Protein AF-A0A966MU93-F1 (afdb_monomer_lite)

Secondary structure (DSSP, 8-state):
--THHHHS--PPPPPP-TT-EEEEEEEEHHHHHHHHHHHHHTT--EEEEEEGGGGTTTS-SS-EEEEEEEGGGHHHHHHHHHHHHSSPPP-TT-

Sequence (94 aa):
MGLWNWVFGKHPPRPVDPERSVEAAWLPMWQAQLVLHELWEREIPCVMSEDFTSHLRFGAREPMARIFVMEPRLAEAESVITEVTGHPPKHLGM

pLDDT: mean 84.99, std 14.48, range [46.25, 97.06]

Foldseek 3Di:
DDPCCVVVVDDDPDPQDQPDKDWLAKAAPVLVVVLVVQCVVVVFDKDKDWDPCVVVVVNDPHTIIIIIGRRVCNVVSQVSSCVSVVDGGDDPVD

Structure (mmCIF, N/CA/C/O backbone):
data_AF-A0A966MU93-F1
#
_entry.id   AF-A0A966MU93-F1
#
loop_
_atom_site.group_PDB
_atom_site.id
_atom_site.type_symbol
_atom_site.label_atom_id
_atom_site.label_alt_id
_atom_site.label_comp_id
_atom_site.label_asym_id
_atom_site.label_entity_id
_atom_site.label_seq_id
_atom_site.pdbx_PDB_ins_code
_atom_site.Cartn_x
_atom_site.Cartn_y
_atom_site.Cartn_z
_atom_site.occupancy
_atom_site.B_iso_or_equiv
_atom_site.auth_seq_id
_atom_site.auth_comp_id
_atom_site.auth_asym_id
_atom_site.auth_atom_id
_atom_site.pdbx_PDB_model_num
ATOM 1 N N . MET A 1 1 ? 8.257 -34.903 22.542 1.00 52.47 1 MET A N 1
ATOM 2 C CA . MET A 1 1 ? 8.139 -33.524 22.013 1.00 52.47 1 MET A CA 1
ATOM 3 C C . MET A 1 1 ? 9.517 -33.097 21.521 1.00 52.47 1 MET A C 1
ATOM 5 O O . MET A 1 1 ? 10.235 -32.413 22.231 1.00 52.47 1 MET A O 1
ATOM 9 N N . GLY A 1 2 ? 9.949 -33.683 20.401 1.00 55.03 2 GLY A N 1
ATOM 10 C CA . GLY A 1 2 ? 11.362 -33.778 20.013 1.00 55.03 2 GLY A CA 1
ATOM 11 C C . GLY A 1 2 ? 11.829 -32.726 19.007 1.00 55.03 2 GLY A C 1
ATOM 12 O O . GLY A 1 2 ? 11.029 -31.947 18.493 1.00 55.03 2 GLY A O 1
ATOM 13 N N . LEU A 1 3 ? 13.133 -32.786 18.715 1.00 59.53 3 LEU A N 1
ATOM 14 C CA . LEU A 1 3 ? 13.938 -31.943 17.814 1.00 59.53 3 LEU A CA 1
ATOM 15 C C . LEU A 1 3 ? 13.222 -31.429 16.547 1.00 59.53 3 LEU A C 1
ATOM 17 O O . LEU A 1 3 ? 13.462 -30.308 16.116 1.00 59.53 3 LEU A O 1
ATOM 21 N N . TRP A 1 4 ? 12.321 -32.221 15.965 1.00 57.75 4 TRP A N 1
ATOM 22 C CA . TRP A 1 4 ? 11.557 -31.874 14.764 1.00 57.75 4 TRP A CA 1
ATOM 23 C C . TRP A 1 4 ? 10.660 -30.636 14.928 1.00 57.75 4 TRP A C 1
ATOM 25 O O . TRP A 1 4 ? 10.584 -29.834 14.005 1.00 57.75 4 TRP A O 1
ATOM 35 N N . ASN A 1 5 ? 10.062 -30.412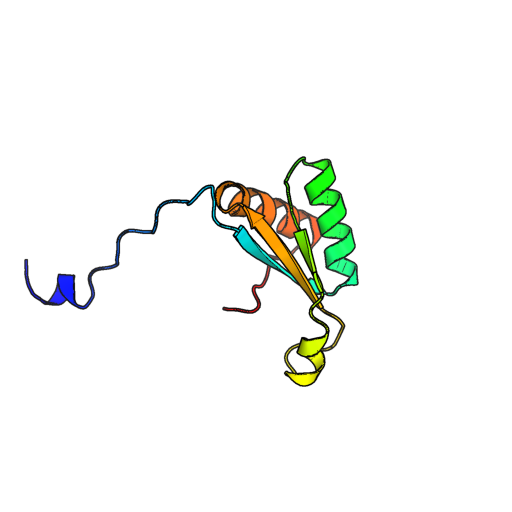 16.105 1.00 60.34 5 ASN A N 1
ATOM 36 C CA . ASN A 1 5 ? 9.306 -29.182 16.396 1.00 60.34 5 ASN A CA 1
ATOM 37 C C . ASN A 1 5 ? 10.207 -27.974 16.693 1.00 60.34 5 ASN A C 1
ATOM 39 O O . ASN A 1 5 ? 9.704 -26.867 16.784 1.00 60.34 5 ASN A O 1
ATOM 43 N N . TRP A 1 6 ? 11.513 -28.158 16.881 1.00 60.62 6 TRP A N 1
ATOM 44 C CA . TRP A 1 6 ? 12.457 -27.049 17.043 1.00 60.62 6 TRP A CA 1
ATOM 45 C C . TRP A 1 6 ? 13.060 -26.639 15.693 1.00 60.62 6 TRP A C 1
ATOM 47 O O . TRP A 1 6 ? 13.177 -25.453 15.417 1.00 60.62 6 TRP A O 1
ATOM 57 N N . VAL A 1 7 ? 13.361 -27.615 14.824 1.00 66.38 7 VAL A N 1
ATOM 58 C CA . VAL A 1 7 ? 13.877 -27.368 13.462 1.00 66.38 7 VAL A CA 1
ATOM 59 C C . VAL A 1 7 ? 12.776 -26.911 12.498 1.00 66.38 7 VAL A C 1
ATOM 61 O O . VAL A 1 7 ? 13.010 -26.039 11.669 1.00 66.38 7 VAL A O 1
ATOM 64 N N . PHE A 1 8 ? 11.573 -27.483 12.600 1.00 70.00 8 PHE A N 1
ATOM 65 C CA . PHE A 1 8 ? 10.442 -27.195 11.705 1.00 70.00 8 PHE A CA 1
ATOM 66 C C . PHE A 1 8 ? 9.227 -26.622 12.437 1.00 70.00 8 PHE A C 1
ATOM 68 O O . PHE A 1 8 ? 8.148 -26.498 11.852 1.00 70.00 8 PHE A O 1
ATOM 75 N N . GLY A 1 9 ? 9.373 -26.291 13.723 1.00 60.03 9 GLY A N 1
ATOM 76 C CA . GLY A 1 9 ? 8.326 -25.609 14.469 1.00 60.03 9 GLY A CA 1
ATOM 77 C C . GLY A 1 9 ? 8.058 -24.274 13.824 1.00 60.03 9 GLY A C 1
ATOM 78 O O . GLY A 1 9 ? 8.894 -23.378 13.884 1.00 60.03 9 GLY A O 1
ATOM 79 N N . LYS A 1 10 ? 6.889 -24.153 13.197 1.00 64.06 10 LYS A N 1
ATOM 80 C CA . LYS A 1 10 ? 6.387 -22.883 12.689 1.00 64.06 10 LYS A CA 1
ATOM 81 C C . LYS A 1 10 ? 6.494 -21.870 13.825 1.00 64.06 10 LYS A C 1
ATOM 83 O O . LYS A 1 10 ? 5.833 -22.036 14.851 1.00 64.06 10 LYS A O 1
ATOM 88 N N . HIS A 1 11 ? 7.360 -20.872 13.661 1.00 66.88 11 HIS A N 1
ATOM 89 C CA . HIS A 1 11 ? 7.421 -19.760 14.596 1.00 66.88 11 HIS A CA 1
ATOM 90 C C . HIS A 1 11 ? 6.000 -19.202 14.761 1.00 66.88 11 HIS A C 1
ATOM 92 O O . HIS A 1 11 ? 5.275 -19.114 13.761 1.00 66.88 11 HIS A O 1
ATOM 98 N N . PRO A 1 12 ? 5.568 -18.878 15.994 1.00 69.38 12 PRO A N 1
ATOM 99 C CA . PRO A 1 12 ? 4.282 -18.225 16.178 1.00 69.38 12 PRO A CA 1
ATOM 100 C C . PRO A 1 12 ? 4.244 -16.971 15.291 1.00 69.38 12 PRO A C 1
ATOM 102 O O . PRO A 1 12 ? 5.276 -16.299 15.166 1.00 69.38 12 PRO A O 1
ATOM 105 N N . PRO A 1 13 ? 3.105 -16.679 14.633 1.00 74.94 13 PRO A N 1
ATOM 106 C CA . PRO A 1 13 ? 3.001 -15.506 13.780 1.00 74.94 13 PRO A CA 1
ATOM 107 C C . PRO A 1 13 ? 3.390 -14.278 14.598 1.00 74.94 13 PRO A C 1
ATOM 109 O O . PRO A 1 13 ? 2.963 -14.125 15.747 1.00 74.94 13 PRO A O 1
ATOM 112 N N . ARG A 1 14 ? 4.255 -13.438 14.024 1.00 82.25 14 ARG A N 1
ATOM 113 C CA . ARG A 1 14 ? 4.694 -12.215 14.691 1.00 82.25 14 ARG A CA 1
ATOM 114 C C . ARG A 1 14 ? 3.449 -11.373 15.000 1.00 82.25 14 ARG A C 1
ATOM 116 O O . ARG A 1 14 ? 2.619 -11.211 14.104 1.00 82.25 14 ARG A O 1
ATOM 123 N N . PRO A 1 15 ? 3.298 -10.859 16.231 1.00 87.38 15 PRO A N 1
ATOM 124 C CA . PRO A 1 15 ? 2.213 -9.939 16.530 1.00 87.38 15 PRO A CA 1
ATOM 125 C C . PRO A 1 15 ? 2.337 -8.680 15.666 1.00 87.38 15 PRO A C 1
ATOM 127 O O . PRO A 1 15 ? 3.445 -8.275 15.304 1.00 87.38 15 PRO A O 1
ATOM 130 N N . VAL A 1 16 ? 1.195 -8.071 15.357 1.00 88.75 16 VAL A N 1
ATOM 131 C CA . VAL A 1 16 ? 1.137 -6.794 14.640 1.00 88.75 16 VAL A CA 1
ATOM 132 C C . VAL A 1 16 ? 1.852 -5.730 15.472 1.00 88.75 16 VAL A C 1
ATOM 134 O O . VAL A 1 16 ? 1.521 -5.539 16.644 1.00 88.75 16 VAL A O 1
ATOM 137 N N . ASP A 1 17 ? 2.828 -5.054 14.870 1.00 91.56 17 ASP A N 1
ATOM 138 C CA . ASP A 1 17 ? 3.617 -4.009 15.519 1.00 91.56 17 ASP A CA 1
ATOM 139 C C . ASP A 1 17 ? 3.102 -2.617 15.105 1.00 91.56 17 ASP A C 1
ATOM 141 O O . ASP A 1 17 ? 3.207 -2.257 13.930 1.00 91.56 17 ASP A O 1
ATOM 145 N N . PRO A 1 18 ? 2.532 -1.821 16.029 1.00 91.25 18 PRO A N 1
ATOM 146 C CA . PRO A 1 18 ? 1.950 -0.524 15.698 1.00 91.25 18 PRO A CA 1
ATOM 147 C C . PRO A 1 18 ? 2.975 0.522 15.256 1.00 91.25 18 PRO A C 1
ATOM 149 O O . PRO A 1 18 ? 2.583 1.472 14.588 1.00 91.25 18 PRO A O 1
ATOM 152 N N . GLU A 1 19 ? 4.259 0.348 15.578 1.00 92.50 19 GLU A N 1
ATOM 153 C CA . GLU A 1 19 ? 5.328 1.295 15.229 1.00 92.50 19 GLU A CA 1
ATOM 154 C C . GLU A 1 19 ? 6.023 0.935 13.910 1.00 92.50 19 GLU A C 1
ATOM 156 O O . GLU A 1 19 ? 6.867 1.678 13.402 1.00 92.50 19 GLU A O 1
ATOM 161 N N . ARG A 1 20 ? 5.680 -0.218 13.327 1.00 92.25 20 ARG A N 1
ATOM 162 C CA . ARG A 1 20 ? 6.307 -0.696 12.103 1.00 92.25 20 ARG A CA 1
ATOM 163 C C . ARG A 1 20 ? 5.560 -0.197 10.874 1.00 92.25 20 ARG A C 1
ATOM 165 O O . ARG A 1 20 ? 4.371 -0.460 10.698 1.00 92.25 20 ARG A O 1
ATOM 172 N N . SER A 1 21 ? 6.298 0.429 9.962 1.00 93.56 21 SER A N 1
ATOM 173 C CA . SER A 1 21 ? 5.843 0.645 8.592 1.00 93.56 21 SER A CA 1
ATOM 174 C C . SER A 1 21 ? 6.117 -0.589 7.727 1.00 93.56 21 SER A C 1
ATOM 176 O O . SER A 1 21 ? 7.167 -1.236 7.815 1.00 93.56 21 SER A O 1
ATOM 178 N N . VAL A 1 22 ? 5.141 -0.944 6.897 1.00 94.81 22 VAL A N 1
ATOM 179 C CA . VAL A 1 22 ? 5.172 -2.107 6.006 1.00 94.81 22 VAL A CA 1
ATOM 180 C C . VAL A 1 22 ? 4.724 -1.710 4.607 1.00 94.81 22 VAL A C 1
ATOM 182 O O . VAL A 1 22 ? 3.970 -0.755 4.427 1.00 94.81 22 VAL A O 1
ATOM 185 N N . GLU A 1 23 ? 5.229 -2.426 3.607 1.00 96.06 23 GLU A N 1
ATOM 186 C CA . GLU A 1 23 ? 4.855 -2.218 2.210 1.00 96.06 23 GLU A CA 1
ATOM 187 C C . GLU A 1 23 ? 3.456 -2.790 1.963 1.00 96.06 23 GLU A C 1
ATOM 189 O O . GLU A 1 23 ? 3.252 -3.990 2.127 1.00 96.06 23 GLU A O 1
ATOM 194 N N . ALA A 1 24 ? 2.515 -1.940 1.556 1.00 95.69 24 ALA A N 1
ATOM 195 C CA . ALA A 1 24 ? 1.156 -2.330 1.193 1.00 95.69 24 ALA A CA 1
ATOM 196 C C . ALA A 1 24 ? 1.036 -2.714 -0.285 1.00 95.69 24 ALA A C 1
ATOM 198 O O . ALA A 1 24 ? 0.267 -3.606 -0.621 1.00 95.69 24 ALA A O 1
ATOM 199 N N . ALA A 1 25 ? 1.773 -2.038 -1.172 1.00 95.19 25 ALA A N 1
ATOM 200 C CA . ALA A 1 25 ? 1.767 -2.362 -2.594 1.00 95.19 25 ALA A CA 1
ATOM 201 C C . ALA A 1 25 ? 2.976 -1.805 -3.347 1.00 95.19 25 ALA A C 1
ATOM 203 O O . ALA A 1 25 ? 3.532 -0.764 -2.994 1.00 95.19 25 ALA A O 1
ATOM 204 N N . TRP A 1 26 ? 3.291 -2.463 -4.457 1.00 93.50 26 TRP A N 1
ATOM 205 C CA . TRP A 1 26 ? 4.203 -2.034 -5.503 1.00 93.50 26 TRP A CA 1
ATOM 206 C C . TRP A 1 26 ? 3.438 -1.935 -6.825 1.00 93.50 26 TRP A C 1
ATOM 208 O O . TRP A 1 26 ? 2.981 -2.940 -7.375 1.00 93.50 26 TRP A O 1
ATOM 218 N N . LEU A 1 27 ? 3.258 -0.706 -7.308 1.00 92.06 27 LEU A N 1
ATOM 219 C CA . LEU A 1 27 ? 2.351 -0.374 -8.406 1.00 92.06 27 LEU A CA 1
ATOM 220 C C . LEU A 1 27 ? 3.041 0.533 -9.433 1.00 92.06 27 LEU A C 1
ATOM 222 O O . LEU A 1 27 ? 3.987 1.247 -9.084 1.00 92.06 27 LEU A O 1
ATOM 226 N N . PRO A 1 28 ? 2.556 0.562 -10.685 1.00 91.62 28 PRO A N 1
ATOM 227 C CA . PRO A 1 28 ? 2.890 1.625 -11.621 1.00 91.62 28 PRO A CA 1
ATOM 228 C C . PRO A 1 28 ? 2.637 2.999 -11.002 1.00 91.62 28 PRO A C 1
ATOM 230 O O . PRO A 1 28 ? 1.629 3.204 -10.325 1.00 91.62 28 PRO A O 1
ATOM 233 N N . MET A 1 29 ? 3.525 3.957 -11.263 1.00 91.69 29 MET A N 1
ATOM 234 C CA . MET A 1 29 ? 3.476 5.294 -10.662 1.00 91.69 29 MET A CA 1
ATOM 235 C C . MET A 1 29 ? 2.110 5.966 -10.843 1.00 91.69 29 MET A C 1
ATOM 237 O O . MET A 1 29 ? 1.567 6.535 -9.902 1.00 91.69 29 MET A O 1
ATOM 241 N N . TRP A 1 30 ? 1.526 5.866 -12.040 1.00 90.81 30 TRP A N 1
ATOM 242 C CA . TRP A 1 30 ? 0.219 6.459 -12.335 1.00 90.81 30 TRP A CA 1
ATOM 243 C C . TRP A 1 30 ? -0.900 5.855 -11.473 1.00 90.81 30 TRP A C 1
ATOM 245 O O . TRP A 1 30 ? -1.793 6.568 -11.025 1.00 90.81 30 TRP A O 1
ATOM 255 N N . GLN A 1 31 ? -0.833 4.550 -11.208 1.00 93.50 31 GLN A N 1
ATOM 256 C CA . GLN A 1 31 ? -1.823 3.828 -10.417 1.00 93.50 31 GLN A CA 1
ATOM 257 C C . GLN A 1 31 ? -1.636 4.101 -8.925 1.00 93.50 31 GLN A C 1
ATOM 259 O O . GLN A 1 31 ? -2.616 4.238 -8.196 1.00 93.50 31 GLN A O 1
ATOM 264 N N . ALA A 1 32 ? -0.385 4.242 -8.481 1.00 94.25 32 ALA A N 1
ATOM 265 C CA . ALA A 1 32 ? -0.066 4.602 -7.108 1.00 94.25 32 ALA A CA 1
ATOM 266 C C . ALA A 1 32 ? -0.680 5.952 -6.708 1.00 94.25 32 ALA A C 1
ATOM 268 O O . ALA A 1 32 ? -1.175 6.065 -5.595 1.00 94.25 32 ALA A O 1
ATOM 269 N N . GLN A 1 33 ? -0.732 6.937 -7.614 1.00 94.12 33 GLN A N 1
ATOM 270 C CA . GLN A 1 33 ? -1.380 8.231 -7.345 1.00 94.12 33 GLN A CA 1
ATOM 271 C C . GLN A 1 33 ? -2.895 8.102 -7.116 1.00 94.12 33 GLN A C 1
ATOM 273 O O . GLN A 1 33 ? -3.435 8.746 -6.219 1.00 94.12 33 GLN A O 1
ATOM 278 N N . LEU A 1 34 ? -3.578 7.248 -7.888 1.00 94.44 34 LEU A N 1
ATOM 279 C CA . LEU A 1 34 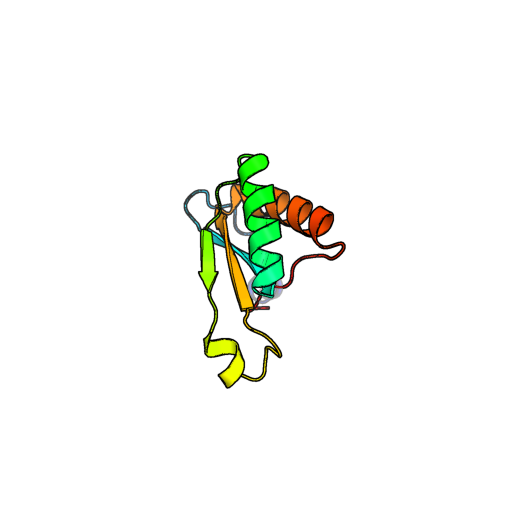? -5.015 6.987 -7.716 1.00 94.44 34 LEU A CA 1
ATOM 280 C C . LEU A 1 34 ? -5.295 6.299 -6.378 1.00 94.44 34 LEU A C 1
ATOM 282 O O . LEU A 1 34 ? -6.182 6.704 -5.634 1.00 94.44 34 LEU A O 1
ATOM 286 N N . VAL A 1 35 ? -4.497 5.282 -6.056 1.00 96.06 35 VAL A N 1
ATOM 287 C CA . VAL A 1 35 ? -4.599 4.556 -4.788 1.00 96.06 35 VAL A CA 1
ATOM 288 C C . VAL A 1 35 ? -4.300 5.466 -3.597 1.00 96.06 35 VAL A C 1
ATOM 290 O O . VAL A 1 35 ? -4.996 5.392 -2.591 1.00 96.06 35 VAL A O 1
ATOM 293 N N . LEU A 1 36 ? -3.279 6.321 -3.696 1.00 96.19 36 LEU A N 1
ATOM 294 C CA . LEU A 1 36 ? -2.890 7.238 -2.626 1.00 96.19 36 LEU A CA 1
ATOM 295 C C . LEU A 1 36 ? -4.045 8.172 -2.250 1.00 96.19 36 LEU A C 1
ATOM 297 O O . LEU A 1 36 ? -4.322 8.356 -1.068 1.00 96.19 36 LEU A O 1
ATOM 301 N N . HIS A 1 37 ? -4.740 8.708 -3.256 1.00 95.25 37 HIS A N 1
ATOM 302 C CA . HIS A 1 37 ? -5.918 9.539 -3.040 1.00 95.25 37 HIS A CA 1
ATOM 303 C C . HIS A 1 37 ? -7.022 8.777 -2.295 1.00 95.25 37 HIS A C 1
ATOM 305 O O . HIS A 1 37 ? -7.499 9.254 -1.270 1.00 95.25 37 HIS A O 1
ATOM 311 N N . GLU A 1 38 ? -7.365 7.569 -2.746 1.00 96.69 38 GLU A N 1
ATOM 312 C CA . GLU A 1 38 ? -8.418 6.755 -2.122 1.00 96.69 38 GLU A CA 1
ATOM 313 C C . GLU A 1 38 ? -8.088 6.322 -0.689 1.00 96.69 38 GLU A C 1
ATOM 315 O O . GLU A 1 38 ? -8.961 6.296 0.177 1.00 96.69 38 GLU A O 1
ATOM 320 N N . LEU A 1 39 ? -6.822 6.013 -0.400 1.00 96.62 39 LEU A N 1
ATOM 321 C CA . LEU A 1 39 ? -6.392 5.713 0.966 1.00 96.62 39 LEU A CA 1
ATOM 322 C C . LEU A 1 39 ? -6.547 6.935 1.882 1.00 96.62 39 LEU A C 1
ATOM 324 O O . LEU A 1 39 ? -6.980 6.784 3.023 1.00 96.62 39 LEU A O 1
ATOM 328 N N . TRP A 1 40 ? -6.239 8.139 1.395 1.00 95.81 40 TRP A N 1
ATOM 329 C CA . TRP A 1 40 ? -6.420 9.368 2.169 1.00 95.81 40 TRP A CA 1
ATOM 330 C C . TRP A 1 40 ? -7.890 9.725 2.396 1.00 95.81 40 TRP A C 1
ATOM 332 O O . TRP A 1 40 ? -8.238 10.082 3.519 1.00 95.81 40 TRP A O 1
ATOM 342 N N . GLU A 1 41 ? -8.753 9.573 1.387 1.00 97.06 41 GLU A N 1
ATOM 343 C CA . GLU A 1 41 ? -10.206 9.785 1.527 1.00 97.06 41 GLU A CA 1
ATOM 344 C C . GLU A 1 41 ? -10.837 8.834 2.557 1.00 97.06 41 GLU A C 1
ATOM 346 O O . GLU A 1 41 ? -11.822 9.171 3.211 1.00 97.06 41 GLU A O 1
ATOM 351 N N . ARG A 1 42 ? -10.239 7.654 2.751 1.00 96.50 42 ARG A N 1
ATOM 352 C CA . ARG A 1 42 ? -10.655 6.661 3.755 1.00 96.50 42 ARG A CA 1
ATOM 353 C C . ARG A 1 42 ? -9.906 6.781 5.085 1.00 96.50 42 ARG A C 1
ATOM 355 O O . ARG A 1 42 ? -9.984 5.876 5.909 1.00 96.50 42 ARG A O 1
ATOM 362 N N . GLU A 1 43 ? -9.178 7.877 5.298 1.00 96.62 43 GLU A N 1
ATOM 363 C CA . GLU A 1 43 ? -8.414 8.159 6.520 1.00 96.62 43 GLU A CA 1
ATOM 364 C C . GLU A 1 43 ? -7.351 7.095 6.860 1.00 96.62 43 GLU A C 1
ATOM 366 O O . GLU A 1 43 ? -7.019 6.880 8.029 1.00 96.62 43 GLU A O 1
ATOM 371 N N . ILE A 1 44 ? -6.775 6.436 5.848 1.00 96.69 44 ILE A N 1
ATOM 372 C CA . ILE A 1 44 ? -5.687 5.465 6.004 1.00 96.69 44 ILE A CA 1
ATOM 373 C C . ILE A 1 44 ? -4.349 6.188 5.785 1.00 96.69 44 ILE A C 1
ATOM 375 O O . ILE A 1 44 ? -3.999 6.521 4.645 1.00 96.69 44 ILE A O 1
ATOM 379 N N . PRO A 1 45 ? -3.549 6.425 6.845 1.00 94.44 45 PRO A N 1
ATOM 380 C CA . PRO A 1 45 ? -2.270 7.103 6.703 1.00 94.44 45 PRO A CA 1
ATOM 381 C C . PRO A 1 45 ? -1.307 6.250 5.881 1.00 94.44 45 PRO A C 1
ATOM 383 O O . PRO A 1 45 ? -1.009 5.104 6.230 1.00 94.44 45 PRO A O 1
ATOM 386 N N . CYS A 1 46 ? -0.802 6.825 4.797 1.00 96.12 46 CYS A N 1
ATOM 387 C CA . CYS A 1 46 ? 0.105 6.152 3.883 1.00 96.12 46 CYS A CA 1
ATOM 388 C C . CYS A 1 46 ? 1.160 7.114 3.331 1.00 96.12 46 CYS A C 1
ATOM 390 O O . CYS A 1 46 ? 0.962 8.329 3.273 1.00 96.12 46 CYS A O 1
ATOM 392 N N . VAL A 1 47 ? 2.299 6.548 2.934 1.00 95.00 47 VAL A N 1
ATOM 393 C CA . VAL A 1 47 ? 3.418 7.263 2.311 1.00 95.00 47 VAL A CA 1
ATOM 394 C C . VAL A 1 47 ? 3.805 6.548 1.025 1.00 95.00 47 VAL A C 1
ATOM 396 O O . VAL A 1 47 ? 3.866 5.320 0.986 1.00 95.00 47 VAL A O 1
ATOM 399 N N . MET A 1 48 ? 4.105 7.314 -0.020 1.00 94.44 48 MET A N 1
ATOM 400 C CA . MET A 1 48 ? 4.598 6.790 -1.289 1.00 94.44 48 MET A CA 1
ATOM 401 C C . MET A 1 48 ? 6.115 6.980 -1.401 1.00 94.44 48 MET A C 1
ATOM 403 O O . MET A 1 48 ? 6.644 8.043 -1.080 1.00 94.44 48 MET A O 1
ATOM 407 N N . SER A 1 49 ? 6.814 5.963 -1.901 1.00 92.50 49 SER A N 1
ATOM 408 C CA . SER A 1 49 ? 8.216 6.038 -2.312 1.00 92.50 49 SER A CA 1
ATOM 409 C C . SER A 1 49 ? 8.330 5.720 -3.797 1.00 92.50 49 SER A C 1
ATOM 411 O O . SER A 1 49 ? 7.908 4.655 -4.248 1.00 92.50 49 SER A O 1
ATOM 413 N N . GLU A 1 50 ? 8.917 6.639 -4.554 1.00 90.06 50 GLU A N 1
ATOM 414 C CA . GLU A 1 50 ? 9.169 6.458 -5.980 1.00 90.06 50 GLU A CA 1
ATOM 415 C C . GLU A 1 50 ? 10.345 5.498 -6.197 1.00 90.06 50 GLU A C 1
ATOM 417 O O . GLU A 1 50 ? 11.394 5.622 -5.559 1.00 90.06 50 GLU A O 1
ATOM 422 N N . ASP A 1 51 ? 10.188 4.533 -7.102 1.00 83.00 51 ASP A N 1
ATOM 423 C CA . ASP A 1 51 ? 11.204 3.524 -7.395 1.00 83.00 51 ASP A CA 1
ATOM 424 C C . ASP A 1 51 ? 11.728 3.659 -8.832 1.00 83.00 51 ASP A C 1
ATOM 426 O O . ASP A 1 51 ? 11.493 2.829 -9.714 1.00 83.00 51 ASP A O 1
ATOM 430 N N . PHE A 1 52 ? 12.485 4.735 -9.066 1.00 65.44 52 PHE A N 1
ATOM 431 C CA . PHE A 1 52 ? 13.120 5.018 -10.359 1.00 65.44 52 PHE A CA 1
ATOM 432 C C . PHE A 1 52 ? 14.216 4.014 -10.740 1.00 65.44 52 PHE A C 1
ATOM 434 O O . PHE A 1 52 ? 14.558 3.872 -11.915 1.00 65.44 52 PHE A O 1
ATOM 441 N N . THR A 1 53 ? 14.777 3.298 -9.761 1.00 60.47 53 THR A N 1
ATOM 442 C CA . THR A 1 53 ? 15.867 2.337 -9.994 1.00 60.47 53 THR A CA 1
ATOM 443 C C . THR A 1 53 ? 15.385 0.986 -10.515 1.00 60.47 53 THR A C 1
ATOM 445 O O . THR A 1 53 ? 16.186 0.205 -11.031 1.00 60.47 53 THR A O 1
ATOM 448 N N . SER A 1 54 ? 14.080 0.713 -10.447 1.00 57.59 54 SER A N 1
ATOM 449 C CA . SER A 1 54 ? 13.492 -0.541 -10.926 1.00 57.59 54 SER A CA 1
ATOM 450 C C . SER A 1 54 ? 13.668 -0.772 -12.433 1.00 57.59 54 SER A C 1
ATOM 452 O O . SER A 1 54 ? 13.755 -1.924 -12.863 1.00 57.59 54 SER A O 1
ATOM 454 N N . HIS A 1 55 ? 13.836 0.291 -13.230 1.00 57.06 55 HIS A N 1
ATOM 455 C CA . HIS A 1 55 ? 14.203 0.181 -14.647 1.00 57.06 55 HIS A CA 1
ATOM 456 C C . HIS A 1 55 ? 15.577 -0.471 -14.860 1.00 57.06 55 HIS A C 1
ATOM 458 O O . HIS A 1 55 ? 15.737 -1.283 -15.767 1.00 57.06 55 HIS A O 1
ATOM 464 N N . LEU A 1 56 ? 16.558 -0.170 -13.999 1.00 59.09 56 LEU A N 1
ATOM 465 C CA . LEU A 1 56 ? 17.893 -0.783 -14.054 1.00 59.09 56 LEU A CA 1
ATOM 466 C C . LEU A 1 56 ? 17.881 -2.241 -13.575 1.00 59.09 56 LEU A C 1
ATOM 468 O O . LEU A 1 56 ? 18.756 -3.018 -13.945 1.00 59.09 56 LEU A O 1
ATOM 472 N N . ARG A 1 57 ? 16.885 -2.625 -12.766 1.00 61.59 57 ARG A N 1
ATOM 473 C CA . ARG A 1 57 ? 16.704 -3.997 -12.266 1.00 61.59 57 ARG A CA 1
ATOM 474 C C . ARG A 1 57 ? 15.935 -4.907 -13.230 1.00 61.59 57 ARG A C 1
ATOM 476 O O . ARG A 1 57 ? 15.686 -6.052 -12.875 1.00 61.59 57 ARG A O 1
ATOM 483 N N . PHE A 1 58 ? 15.527 -4.414 -14.405 1.00 65.62 58 PHE A N 1
ATOM 484 C CA . PHE A 1 58 ? 14.679 -5.121 -15.385 1.00 65.62 58 PHE A CA 1
ATOM 485 C C . PHE A 1 58 ? 13.357 -5.689 -14.826 1.00 65.62 58 PHE A C 1
ATOM 487 O O . PHE A 1 58 ? 12.659 -6.422 -15.521 1.00 65.62 58 PHE A O 1
ATOM 494 N N . GLY A 1 59 ? 12.987 -5.345 -13.588 1.00 64.94 59 GLY A N 1
ATOM 495 C CA . GLY A 1 59 ? 11.762 -5.815 -12.938 1.00 64.94 59 GLY A CA 1
ATOM 496 C C . GLY A 1 59 ? 10.526 -5.008 -13.334 1.00 64.94 59 GLY A C 1
ATOM 497 O O . GLY A 1 59 ? 9.408 -5.486 -13.170 1.00 64.94 59 GLY A O 1
ATOM 498 N N . ALA A 1 60 ? 10.717 -3.805 -13.883 1.00 64.00 60 ALA A N 1
ATOM 499 C CA . ALA A 1 60 ? 9.639 -2.892 -14.234 1.00 64.00 60 ALA A CA 1
ATOM 500 C C . ALA A 1 60 ? 9.753 -2.393 -15.679 1.00 64.00 60 ALA A C 1
ATOM 502 O O . ALA A 1 60 ? 10.828 -2.000 -16.138 1.00 64.00 60 ALA A O 1
ATOM 503 N N . ARG A 1 61 ? 8.620 -2.385 -16.392 1.00 69.50 61 ARG A N 1
ATOM 504 C CA . ARG A 1 61 ? 8.509 -1.836 -17.759 1.00 69.50 61 ARG A CA 1
ATOM 505 C C . ARG A 1 61 ? 8.213 -0.333 -17.764 1.00 69.50 61 ARG A C 1
ATOM 507 O O . ARG A 1 61 ? 8.393 0.314 -18.788 1.00 69.50 61 ARG A O 1
ATOM 514 N N . GLU A 1 62 ? 7.790 0.206 -16.628 1.00 80.62 62 GLU A N 1
ATOM 515 C CA . GLU A 1 62 ? 7.342 1.584 -16.427 1.00 80.62 62 GLU A CA 1
ATOM 516 C C . GLU A 1 62 ? 7.810 2.097 -15.051 1.00 80.62 62 GLU A C 1
ATOM 518 O O . GLU A 1 62 ? 8.258 1.283 -14.237 1.00 80.62 62 GLU A O 1
ATOM 523 N N . PRO A 1 63 ? 7.770 3.415 -14.784 1.00 86.94 63 PRO A N 1
ATOM 524 C CA . PRO A 1 63 ? 8.109 3.950 -13.471 1.00 86.94 63 PRO A CA 1
ATOM 525 C C . PRO A 1 63 ? 7.195 3.356 -12.401 1.00 86.94 63 PRO A C 1
ATOM 527 O O . PRO A 1 63 ? 5.973 3.364 -12.555 1.00 86.94 63 PRO A O 1
ATOM 530 N N . MET A 1 64 ? 7.783 2.863 -11.315 1.00 90.31 64 MET A N 1
ATOM 531 C CA . MET A 1 64 ? 7.050 2.210 -10.231 1.00 90.31 64 MET A CA 1
ATOM 532 C C . MET A 1 64 ? 7.082 3.049 -8.959 1.00 90.31 64 MET A C 1
ATOM 534 O O . MET A 1 64 ? 7.972 3.878 -8.761 1.00 90.31 64 MET A O 1
ATOM 538 N N . ALA A 1 65 ? 6.136 2.783 -8.069 1.00 92.31 65 ALA A N 1
ATOM 539 C CA . ALA A 1 65 ? 6.093 3.332 -6.729 1.00 92.31 65 ALA A CA 1
ATOM 540 C C . ALA A 1 65 ? 5.700 2.258 -5.714 1.00 92.31 65 ALA A C 1
ATOM 542 O O . ALA A 1 65 ? 4.990 1.300 -6.025 1.00 92.31 65 ALA A O 1
ATOM 543 N N . ARG A 1 66 ? 6.176 2.435 -4.484 1.00 93.19 66 ARG A N 1
ATOM 544 C CA . ARG A 1 66 ? 5.798 1.632 -3.324 1.00 93.19 66 ARG A CA 1
ATOM 545 C C . AR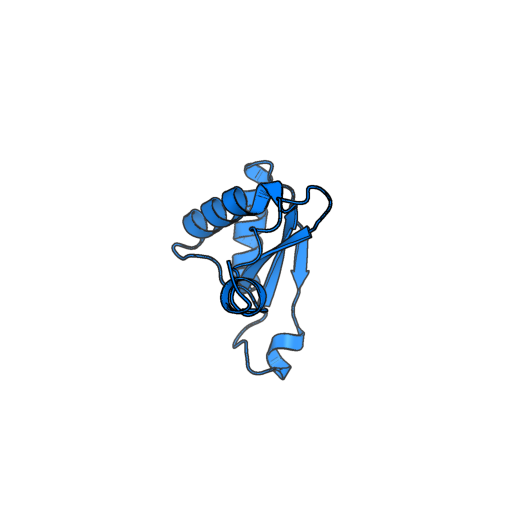G A 1 66 ? 4.946 2.457 -2.383 1.00 93.19 66 ARG A C 1
ATOM 547 O O . ARG A 1 66 ? 5.262 3.618 -2.130 1.00 93.19 66 ARG A O 1
ATOM 554 N N . ILE A 1 67 ? 3.905 1.840 -1.849 1.00 95.94 67 ILE A N 1
ATOM 555 C CA . ILE A 1 67 ? 3.02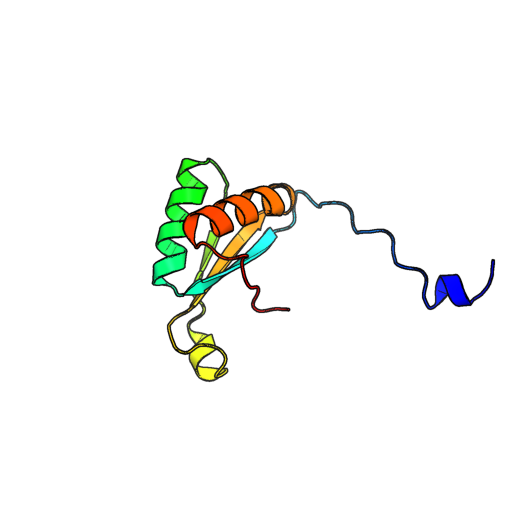7 2.428 -0.843 1.00 95.94 67 ILE A CA 1
ATOM 556 C C . ILE A 1 67 ? 3.334 1.759 0.488 1.00 95.94 67 ILE A C 1
ATOM 558 O O . ILE A 1 67 ? 3.359 0.533 0.580 1.00 95.94 67 ILE A O 1
ATOM 562 N N . PHE A 1 68 ? 3.559 2.569 1.513 1.00 96.44 68 PHE A N 1
ATOM 563 C CA . PHE A 1 68 ? 3.809 2.125 2.874 1.00 96.44 68 PHE A CA 1
ATOM 564 C C . PHE A 1 68 ? 2.691 2.588 3.796 1.00 96.44 68 PHE A C 1
ATOM 566 O O . PHE A 1 68 ? 2.241 3.731 3.711 1.00 96.44 68 PHE A O 1
ATOM 573 N N . VAL A 1 69 ? 2.285 1.702 4.698 1.00 97.06 69 VAL A N 1
ATOM 574 C CA . VAL A 1 69 ? 1.303 1.960 5.757 1.00 97.06 69 VAL A CA 1
ATOM 575 C C . VAL A 1 69 ? 1.840 1.441 7.082 1.00 97.06 69 VAL A C 1
ATOM 577 O O . VAL A 1 69 ? 2.795 0.661 7.118 1.00 97.06 69 VAL A O 1
ATOM 580 N N . MET A 1 70 ? 1.228 1.859 8.183 1.00 96.38 70 MET A N 1
ATOM 581 C CA . MET A 1 70 ? 1.494 1.237 9.480 1.00 96.38 70 MET A CA 1
ATOM 582 C C . MET A 1 70 ? 0.919 -0.181 9.491 1.00 96.38 70 MET A C 1
ATOM 584 O O . MET A 1 70 ? -0.181 -0.402 8.987 1.00 96.38 70 MET A O 1
ATOM 588 N N . GLU A 1 71 ? 1.628 -1.137 10.090 1.00 94.81 71 GLU A N 1
ATOM 589 C CA . GLU A 1 71 ? 1.250 -2.558 10.078 1.00 94.81 71 GLU A CA 1
ATOM 590 C C . GLU A 1 71 ? -0.206 -2.848 10.499 1.00 94.81 71 GLU A C 1
ATOM 592 O O . GLU A 1 71 ? -0.852 -3.654 9.827 1.00 94.81 71 GLU A O 1
ATOM 597 N N . PRO A 1 72 ? -0.794 -2.170 11.510 1.00 95.81 72 PRO A N 1
ATOM 598 C CA . PRO A 1 72 ? -2.203 -2.367 11.862 1.00 95.81 72 PRO A CA 1
ATOM 599 C C . PRO A 1 72 ? -3.198 -2.034 10.745 1.00 95.81 72 PRO A C 1
ATOM 601 O O . PRO A 1 72 ? -4.326 -2.519 10.770 1.00 95.81 72 PRO A O 1
ATOM 604 N N . ARG A 1 73 ? -2.800 -1.199 9.781 1.00 95.94 73 ARG A N 1
ATOM 605 C CA . ARG A 1 73 ? -3.632 -0.746 8.658 1.00 95.94 73 ARG A CA 1
ATOM 606 C C . ARG A 1 73 ? -3.402 -1.543 7.379 1.00 95.94 73 ARG A C 1
ATOM 608 O O . ARG A 1 73 ? -4.073 -1.279 6.389 1.00 95.94 73 ARG A O 1
ATOM 615 N N . LEU A 1 74 ? -2.490 -2.518 7.388 1.00 95.00 74 LEU A N 1
ATOM 616 C CA . LEU A 1 74 ? -2.110 -3.263 6.188 1.00 95.00 74 LEU A CA 1
ATOM 617 C C . LEU A 1 74 ? -3.311 -3.947 5.525 1.00 95.00 74 LEU A C 1
ATOM 619 O O . LEU A 1 74 ? -3.572 -3.702 4.355 1.00 95.00 74 LEU A O 1
ATOM 623 N N . ALA A 1 75 ? -4.082 -4.733 6.279 1.00 94.81 75 ALA A N 1
ATOM 624 C CA . ALA A 1 75 ? -5.219 -5.474 5.727 1.00 94.81 75 ALA A CA 1
ATOM 625 C C . ALA A 1 75 ? -6.312 -4.550 5.156 1.00 94.81 75 ALA A C 1
ATOM 627 O O . ALA A 1 75 ? -6.933 -4.852 4.138 1.00 94.81 75 ALA A O 1
ATOM 628 N N . GLU A 1 76 ? -6.533 -3.408 5.808 1.00 96.31 76 GLU A N 1
ATOM 629 C CA . GLU A 1 76 ? -7.480 -2.392 5.352 1.00 96.31 76 GLU A CA 1
ATOM 630 C C . GLU A 1 76 ? -6.995 -1.749 4.046 1.00 96.31 76 GLU A C 1
ATOM 632 O O . GLU A 1 76 ? -7.739 -1.688 3.067 1.00 96.31 76 GLU A O 1
ATOM 637 N N . ALA A 1 77 ? -5.718 -1.361 3.993 1.00 96.69 77 ALA A N 1
ATOM 638 C CA . ALA A 1 77 ? -5.101 -0.798 2.801 1.00 96.69 77 ALA A CA 1
ATOM 639 C C . ALA A 1 77 ? -5.122 -1.784 1.623 1.00 96.69 77 ALA A C 1
ATOM 641 O O . ALA A 1 77 ? -5.506 -1.403 0.522 1.00 96.69 77 ALA A O 1
ATOM 642 N N . GLU A 1 78 ? -4.781 -3.056 1.838 1.00 96.44 78 GLU A N 1
ATOM 643 C CA . GLU A 1 78 ? -4.814 -4.092 0.796 1.00 96.44 78 GLU A CA 1
ATOM 644 C C . GLU A 1 78 ? -6.223 -4.289 0.216 1.00 96.44 78 GLU A C 1
ATOM 646 O O . GLU A 1 78 ? -6.374 -4.471 -0.997 1.00 96.44 78 GLU A O 1
ATOM 651 N N . SER A 1 79 ? -7.260 -4.200 1.055 1.00 96.94 79 SER A N 1
ATOM 652 C CA . SER A 1 79 ? -8.654 -4.260 0.606 1.00 96.94 79 SER A CA 1
ATOM 653 C C . SER A 1 79 ? -9.005 -3.078 -0.297 1.00 96.94 79 SER A C 1
ATOM 655 O O . SER A 1 79 ? -9.559 -3.284 -1.376 1.00 96.94 79 SER A O 1
ATOM 657 N N . VAL A 1 80 ? -8.659 -1.852 0.110 1.00 96.38 80 VAL A N 1
ATOM 658 C CA . VAL A 1 80 ? -8.899 -0.642 -0.697 1.00 96.38 80 VAL A CA 1
ATOM 659 C C . VAL A 1 80 ? -8.132 -0.713 -2.014 1.00 96.38 80 VAL A C 1
ATOM 661 O O . VAL A 1 80 ? -8.683 -0.444 -3.077 1.00 96.38 80 VAL A O 1
ATOM 664 N N . ILE A 1 81 ? -6.873 -1.143 -1.974 1.00 96.06 81 ILE A N 1
ATOM 665 C CA . ILE A 1 81 ? -6.046 -1.299 -3.172 1.00 96.06 81 ILE A CA 1
ATOM 666 C C . ILE A 1 81 ? -6.669 -2.322 -4.119 1.00 96.06 81 ILE A C 1
ATOM 668 O O . ILE A 1 81 ? -6.742 -2.077 -5.321 1.00 96.06 81 ILE A O 1
ATOM 672 N N . THR A 1 82 ? -7.173 -3.440 -3.599 1.00 96.50 82 THR A N 1
ATOM 673 C CA . THR A 1 82 ? -7.845 -4.456 -4.419 1.00 96.50 82 THR A CA 1
ATOM 674 C C . THR A 1 82 ? -9.122 -3.913 -5.058 1.00 96.50 82 THR A C 1
ATOM 676 O O . THR A 1 82 ? -9.381 -4.188 -6.227 1.00 96.50 82 THR A O 1
ATOM 679 N N . GLU A 1 83 ? -9.893 -3.105 -4.331 1.00 95.69 83 GLU A N 1
ATOM 680 C CA . GLU A 1 83 ? -11.102 -2.450 -4.842 1.00 95.69 83 GLU A CA 1
ATOM 681 C C . GLU A 1 83 ? -10.785 -1.470 -5.982 1.00 95.69 83 GLU A C 1
ATOM 683 O O . GLU A 1 83 ? -11.418 -1.520 -7.035 1.00 95.69 83 GLU A O 1
ATOM 688 N N . VAL A 1 84 ? -9.763 -0.627 -5.807 1.00 94.31 84 VAL A N 1
ATOM 689 C CA . VAL A 1 84 ? -9.368 0.400 -6.787 1.00 94.31 84 VAL A CA 1
ATOM 690 C C . VAL A 1 84 ? -8.715 -0.212 -8.026 1.00 94.31 84 VAL A C 1
ATOM 692 O O . VAL A 1 84 ? -8.938 0.234 -9.151 1.00 94.31 84 VAL A O 1
ATOM 695 N N . THR A 1 85 ? -7.869 -1.223 -7.835 1.00 93.56 85 THR A N 1
ATOM 696 C CA . THR A 1 85 ? -7.032 -1.785 -8.906 1.00 93.56 85 THR A CA 1
ATOM 697 C C . THR A 1 85 ? -7.628 -3.025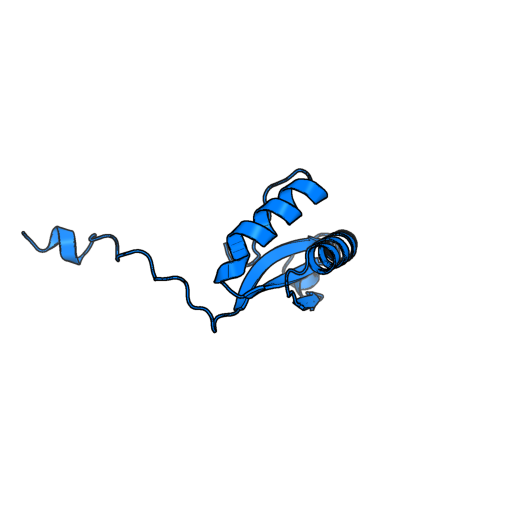 -9.567 1.00 93.56 85 THR A C 1
ATOM 699 O O . THR A 1 85 ? -7.154 -3.437 -10.626 1.00 93.56 85 THR A O 1
ATOM 702 N N . GLY A 1 86 ? -8.648 -3.632 -8.956 1.00 94.38 86 GLY A N 1
ATOM 703 C CA . GLY A 1 86 ? -9.265 -4.883 -9.399 1.00 94.38 86 GLY A CA 1
ATOM 704 C C . GLY A 1 86 ? -8.418 -6.137 -9.145 1.00 94.38 86 GLY A C 1
ATOM 705 O O . GLY A 1 86 ? -8.834 -7.239 -9.510 1.00 94.38 86 GLY A O 1
ATOM 706 N N . HIS A 1 87 ? -7.236 -6.000 -8.536 1.00 91.06 87 HIS A N 1
ATOM 707 C CA . HIS A 1 87 ? -6.287 -7.089 -8.323 1.00 91.06 87 HIS A CA 1
ATOM 708 C C . HIS A 1 87 ? -5.641 -7.005 -6.936 1.00 91.06 87 HIS A C 1
ATOM 710 O O . HIS A 1 87 ? -5.441 -5.906 -6.424 1.00 91.06 87 HIS A O 1
ATOM 716 N N . PRO A 1 88 ? -5.268 -8.146 -6.328 1.00 91.06 88 PRO A N 1
ATOM 717 C CA . PRO A 1 88 ? -4.510 -8.120 -5.085 1.00 91.06 88 PRO A CA 1
ATOM 718 C C . PRO A 1 88 ? -3.160 -7.405 -5.293 1.00 91.06 88 PRO A C 1
ATOM 720 O O . PRO A 1 88 ? -2.540 -7.575 -6.355 1.00 91.06 88 PRO A O 1
ATOM 723 N N . PRO A 1 89 ? -2.690 -6.618 -4.308 1.00 90.75 89 PRO A N 1
ATOM 724 C CA . PRO A 1 89 ? -1.439 -5.886 -4.427 1.00 90.75 89 PRO A CA 1
ATOM 725 C C . PRO A 1 89 ? -0.236 -6.823 -4.564 1.00 90.75 89 PRO A C 1
ATOM 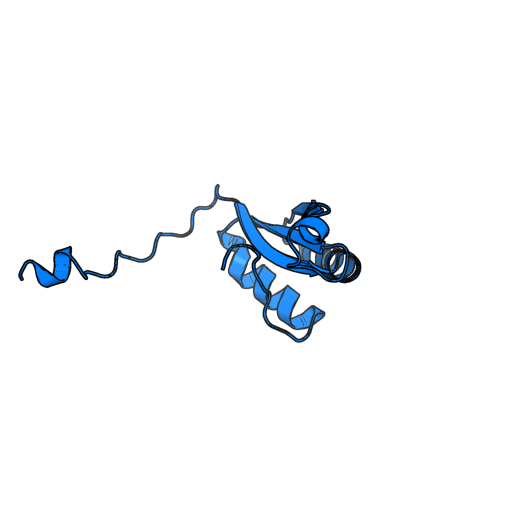727 O O . PRO A 1 89 ? -0.204 -7.933 -4.034 1.00 90.75 89 PRO A O 1
ATOM 730 N N . LYS A 1 90 ? 0.773 -6.359 -5.302 1.00 89.81 90 LYS A N 1
ATOM 731 C CA . LYS A 1 90 ? 2.093 -7.000 -5.382 1.00 89.81 90 LYS A CA 1
ATOM 732 C C . LYS A 1 90 ? 3.050 -6.319 -4.416 1.00 89.81 90 LYS A C 1
ATOM 734 O O . LYS A 1 90 ? 2.861 -5.146 -4.115 1.00 89.81 90 LYS A O 1
ATOM 739 N N . HIS A 1 91 ? 4.115 -7.013 -4.026 1.00 88.81 91 HIS A N 1
ATOM 740 C CA . HIS A 1 91 ? 5.194 -6.450 -3.214 1.00 88.81 91 HIS A CA 1
ATOM 741 C C . HIS A 1 91 ? 6.534 -6.659 -3.925 1.00 88.81 91 HIS A C 1
ATOM 743 O O . HIS A 1 91 ? 6.737 -7.688 -4.560 1.00 88.81 91 HIS A O 1
ATOM 749 N N . LEU A 1 92 ? 7.456 -5.699 -3.838 1.00 77.50 92 LEU A N 1
ATOM 750 C CA . LEU A 1 92 ? 8.773 -5.773 -4.487 1.00 77.50 92 LEU A CA 1
ATOM 751 C C . LEU A 1 92 ? 9.708 -6.796 -3.807 1.00 77.50 92 LEU A C 1
ATOM 753 O O . LEU A 1 92 ? 10.686 -7.243 -4.406 1.00 77.50 92 LEU A O 1
ATOM 757 N N . GLY A 1 93 ? 9.438 -7.130 -2.541 1.00 66.00 93 GLY A N 1
ATOM 758 C CA . GLY A 1 93 ? 10.259 -8.005 -1.694 1.00 66.00 93 GLY A CA 1
ATOM 759 C C . GLY A 1 93 ? 9.744 -9.439 -1.507 1.00 66.00 93 GLY A C 1
ATOM 760 O O . GLY A 1 93 ? 10.243 -10.121 -0.610 1.00 66.00 93 GLY A O 1
ATOM 761 N N . MET A 1 94 ? 8.761 -9.878 -2.299 1.00 46.25 94 MET A N 1
ATOM 762 C CA . MET A 1 94 ? 8.234 -11.253 -2.346 1.00 46.25 94 MET A CA 1
ATOM 763 C C . MET A 1 94 ? 8.152 -11.737 -3.791 1.00 46.25 94 MET A C 1
ATOM 765 O O . MET A 1 94 ? 8.337 -12.956 -3.995 1.00 46.25 94 MET A O 1
#

Radius of gyration: 16.35 Å; chains: 1; bounding box: 29×44×40 Å